Protein AF-A0A0R2H5H4-F1 (afdb_monomer)

Organism: NCBI:txid148604

Secondary structure (DSSP, 8-state):
-HHHHHHHHHHHHHHHHHHHHHHHHHHHHHHTT---HHHHHHHHHHHHHHHHHHHHHHHTT------S-----

InterPro domains:
  IPR019644 Protein of unknown function DUF2508 [PF10704] (2-63)

Mean predicted aligned error: 13.46 Å

Solvent-accessible surface area (backbone atoms only — not comparable to full-atom values): 4342 Å² total; per-residue (Å²): 116,72,65,60,58,52,51,55,51,50,53,50,49,52,53,51,48,54,53,41,52,52,41,46,53,52,39,55,62,38,54,80,70,59,83,57,70,66,47,56,51,52,42,53,52,43,51,52,51,50,54,52,52,52,51,51,32,58,76,67,68,58,66,77,82,78,70,88,68,94,68,88,128

pLDDT: mean 71.99, std 14.73, range [38.84, 93.81]

Radius of gyration: 16.62 Å; Cα contacts (8 Å, |Δi|>4): 26; chains: 1; bounding box: 35×20×52 Å

Nearest PDB structures (foldseek):
  5m1j-assembly1_N2  TM=6.135E-01  e=1.968E+00  Saccharomyces cerevisiae
  5nfd-assembly1_A  TM=7.841E-01  e=5.037E+00  Homo sapiens

Sequence (73 aa):
MKQAANADLLALIYATKASWDHAKETAQAVYESQVDTELVERTKLQEQKYLYLYNLARQRHVHGTLNDGVIQN

Structure (mmCIF, N/CA/C/O backbone):
data_AF-A0A0R2H5H4-F1
#
_entry.id   AF-A0A0R2H5H4-F1
#
loop_
_atom_site.group_PDB
_atom_site.id
_atom_site.type_symbol
_atom_site.label_atom_id
_atom_site.label_alt_id
_atom_site.l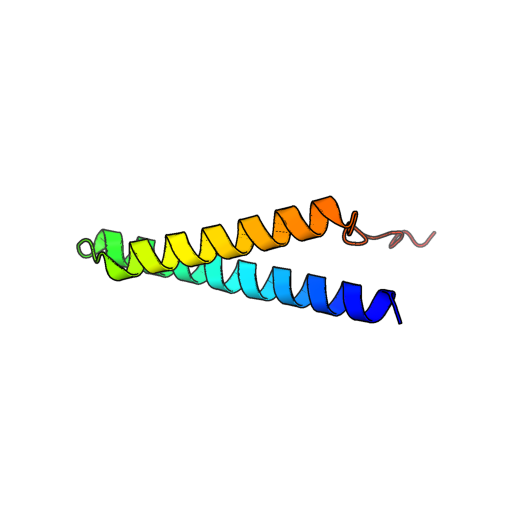abel_comp_id
_atom_site.label_asym_id
_atom_site.label_entity_id
_atom_site.label_seq_id
_atom_site.pdbx_PDB_ins_code
_atom_site.Cartn_x
_atom_site.Cartn_y
_atom_site.Cartn_z
_atom_site.occupancy
_atom_site.B_iso_or_equiv
_atom_site.auth_seq_id
_atom_site.auth_comp_id
_atom_site.auth_asym_id
_atom_site.auth_atom_id
_atom_site.pdbx_PDB_model_num
ATOM 1 N N . MET A 1 1 ? 15.563 -5.216 -22.013 1.00 52.28 1 MET A N 1
ATOM 2 C CA . MET A 1 1 ? 15.593 -5.699 -20.611 1.00 52.28 1 MET A CA 1
ATOM 3 C C . MET A 1 1 ? 15.095 -4.670 -19.587 1.00 52.28 1 MET A C 1
ATOM 5 O O . MET A 1 1 ? 14.262 -5.046 -18.781 1.00 52.28 1 MET A O 1
ATOM 9 N N . LYS A 1 2 ? 15.497 -3.383 -19.619 1.00 54.91 2 LYS A N 1
ATOM 10 C CA . LYS A 1 2 ? 15.016 -2.366 -18.645 1.00 54.91 2 LYS A CA 1
ATOM 11 C C . LYS A 1 2 ? 13.506 -2.048 -18.702 1.00 54.91 2 LYS A C 1
ATOM 13 O O . LYS A 1 2 ? 12.913 -1.784 -17.669 1.00 54.91 2 LYS A O 1
ATOM 18 N N . GLN A 1 3 ? 12.881 -2.092 -19.881 1.00 54.47 3 GLN A N 1
ATOM 19 C CA . GLN A 1 3 ? 11.452 -1.759 -20.032 1.00 54.47 3 GLN A CA 1
ATOM 20 C C . GLN A 1 3 ? 10.510 -2.807 -19.416 1.00 54.47 3 GLN A C 1
ATOM 22 O O . GLN A 1 3 ? 9.536 -2.427 -18.779 1.00 54.47 3 GLN A O 1
ATOM 27 N N . ALA A 1 4 ? 10.828 -4.102 -19.534 1.00 61.12 4 ALA A N 1
ATOM 28 C CA . ALA A 1 4 ? 10.031 -5.175 -18.928 1.00 61.12 4 ALA A CA 1
ATOM 29 C C . ALA A 1 4 ? 10.036 -5.084 -17.391 1.00 61.12 4 ALA A C 1
ATOM 31 O O . ALA A 1 4 ? 8.983 -5.084 -16.771 1.00 61.12 4 ALA A O 1
ATOM 32 N N . ALA A 1 5 ? 11.209 -4.846 -16.791 1.00 63.97 5 ALA A N 1
ATOM 33 C CA . ALA A 1 5 ? 11.332 -4.654 -15.344 1.00 63.97 5 ALA A CA 1
ATOM 34 C C . ALA A 1 5 ? 10.554 -3.425 -14.825 1.00 63.97 5 ALA A C 1
ATOM 36 O O . ALA A 1 5 ? 10.038 -3.440 -13.708 1.00 63.97 5 ALA A O 1
ATOM 37 N N . ASN A 1 6 ? 10.451 -2.362 -15.630 1.00 68.81 6 ASN A N 1
ATOM 38 C CA . ASN A 1 6 ? 9.655 -1.184 -15.281 1.00 68.81 6 ASN A CA 1
ATOM 39 C C . ASN A 1 6 ? 8.145 -1.459 -15.379 1.00 68.81 6 ASN A C 1
ATOM 41 O O . ASN A 1 6 ? 7.388 -0.962 -14.547 1.00 68.81 6 ASN A O 1
ATOM 45 N N . ALA A 1 7 ? 7.710 -2.256 -16.358 1.00 74.38 7 ALA A N 1
ATOM 46 C CA . ALA A 1 7 ? 6.315 -2.667 -16.494 1.00 74.38 7 ALA A CA 1
ATOM 47 C C . ALA A 1 7 ? 5.874 -3.568 -15.328 1.00 74.38 7 ALA A C 1
ATOM 49 O O . ALA A 1 7 ? 4.815 -3.334 -14.748 1.00 74.38 7 ALA A O 1
ATOM 50 N N . ASP A 1 8 ? 6.720 -4.515 -14.919 1.00 80.31 8 ASP A N 1
ATOM 51 C CA . ASP A 1 8 ? 6.457 -5.386 -13.767 1.00 80.31 8 ASP A CA 1
ATOM 52 C C . ASP A 1 8 ? 6.358 -4.584 -12.462 1.00 80.31 8 ASP A C 1
ATOM 54 O O . ASP A 1 8 ? 5.479 -4.823 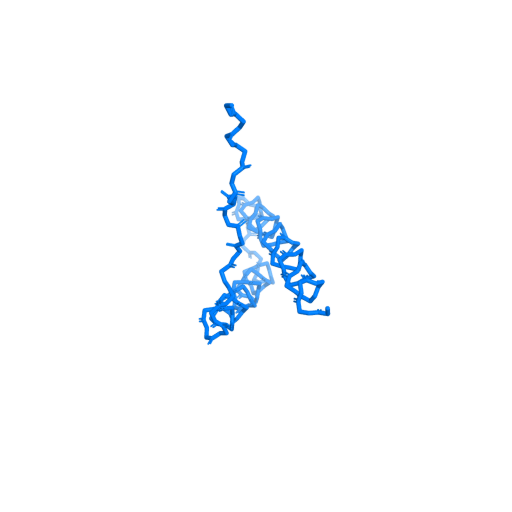-11.631 1.00 80.31 8 ASP A O 1
ATOM 58 N N . LEU A 1 9 ? 7.221 -3.575 -12.295 1.00 74.12 9 LEU A N 1
ATOM 59 C CA . LEU A 1 9 ? 7.169 -2.675 -11.145 1.00 74.12 9 LEU A CA 1
ATOM 60 C C . LEU A 1 9 ? 5.867 -1.862 -11.116 1.00 74.12 9 LEU A C 1
ATOM 62 O O . LEU A 1 9 ? 5.261 -1.719 -10.056 1.00 74.12 9 LEU A O 1
ATOM 66 N N . LEU A 1 10 ? 5.417 -1.351 -12.264 1.00 81.06 10 LEU A N 1
ATOM 67 C CA . LEU A 1 10 ? 4.149 -0.625 -12.364 1.00 81.06 10 LEU A CA 1
ATOM 68 C C . LEU A 1 10 ? 2.954 -1.534 -12.066 1.00 81.06 10 LEU A C 1
ATOM 70 O O . LEU A 1 10 ? 2.080 -1.151 -11.290 1.00 81.06 10 LEU A O 1
ATOM 74 N N . ALA A 1 11 ? 2.938 -2.750 -12.613 1.00 85.81 11 ALA A N 1
ATOM 75 C CA . ALA A 1 11 ? 1.896 -3.734 -12.332 1.00 85.81 11 ALA A CA 1
ATOM 76 C C . ALA A 1 11 ? 1.819 -4.059 -10.832 1.00 85.81 11 ALA A C 1
ATOM 78 O O . ALA A 1 11 ? 0.730 -4.090 -10.253 1.00 85.81 11 ALA A O 1
ATOM 79 N N . LEU A 1 12 ? 2.973 -4.212 -10.178 1.00 87.75 12 LEU A N 1
ATOM 80 C CA . LEU A 1 12 ? 3.047 -4.439 -8.738 1.00 87.75 12 LEU A CA 1
ATOM 81 C C . LEU A 1 12 ? 2.521 -3.242 -7.931 1.00 87.75 12 LEU A C 1
ATOM 83 O O . LEU A 1 12 ? 1.817 -3.434 -6.937 1.00 87.75 12 LEU A O 1
ATOM 87 N N . ILE A 1 13 ? 2.818 -2.011 -8.360 1.00 83.88 13 ILE A N 1
ATOM 88 C CA . ILE A 1 13 ? 2.298 -0.789 -7.728 1.00 83.88 13 ILE A CA 1
ATOM 89 C C . ILE A 1 13 ? 0.770 -0.738 -7.839 1.00 83.88 13 ILE A C 1
ATOM 91 O O . ILE A 1 13 ? 0.099 -0.494 -6.834 1.00 83.88 13 ILE A O 1
ATOM 95 N N . TYR A 1 14 ? 0.210 -1.015 -9.020 1.00 86.62 14 TYR A N 1
ATOM 96 C CA . TYR A 1 14 ? -1.241 -1.021 -9.220 1.00 86.62 14 TYR A CA 1
ATOM 97 C C . TYR A 1 14 ? -1.936 -2.101 -8.390 1.00 86.62 14 TYR A C 1
ATOM 99 O O . TYR A 1 14 ? -2.916 -1.805 -7.707 1.00 86.62 14 TYR A O 1
ATOM 107 N N . ALA A 1 15 ? -1.398 -3.323 -8.376 1.00 90.75 15 ALA A N 1
ATOM 108 C CA . ALA A 1 15 ? -1.932 -4.410 -7.560 1.00 90.75 15 ALA A CA 1
ATOM 109 C C . ALA A 1 15 ? -1.888 -4.074 -6.059 1.00 90.75 15 ALA A C 1
ATOM 111 O O . ALA A 1 15 ? -2.855 -4.304 -5.331 1.00 90.75 15 ALA A O 1
ATOM 112 N N . THR A 1 16 ? -0.792 -3.466 -5.596 1.00 88.06 16 THR A N 1
ATOM 113 C CA . THR A 1 16 ? -0.645 -3.054 -4.192 1.00 88.06 16 THR A CA 1
ATOM 114 C C . THR A 1 16 ? -1.637 -1.951 -3.828 1.00 88.06 16 THR A C 1
ATOM 116 O O . THR A 1 16 ? -2.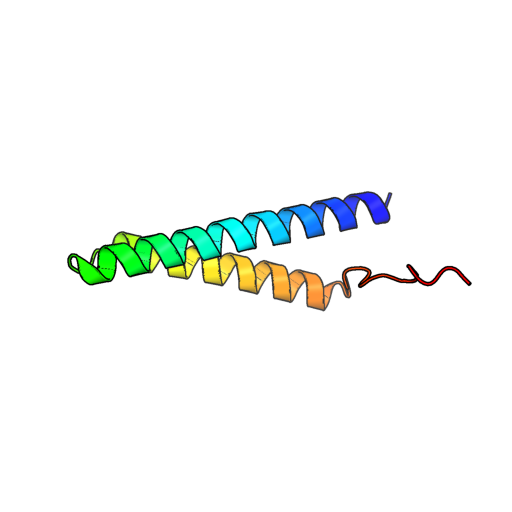253 -2.011 -2.764 1.00 88.06 16 THR A O 1
ATOM 119 N N . LYS A 1 17 ? -1.846 -0.970 -4.716 1.00 88.25 17 LYS A N 1
ATOM 120 C CA . LYS A 1 17 ? -2.839 0.088 -4.506 1.00 88.25 17 LYS A CA 1
ATOM 121 C C . LYS A 1 17 ? -4.262 -0.471 -4.427 1.00 88.25 17 LYS A C 1
ATOM 123 O O . LYS A 1 17 ? -4.975 -0.122 -3.494 1.00 88.25 17 LYS A O 1
ATOM 128 N N . ALA A 1 18 ? -4.647 -1.362 -5.339 1.00 89.69 18 ALA A N 1
ATOM 129 C CA . ALA A 1 18 ? -5.964 -1.997 -5.302 1.00 89.69 18 ALA A CA 1
ATOM 130 C C . ALA A 1 18 ? -6.184 -2.784 -3.996 1.00 89.69 18 ALA A C 1
ATOM 132 O O . ALA A 1 18 ? -7.248 -2.704 -3.387 1.00 89.69 18 ALA A O 1
ATOM 133 N N . SER A 1 19 ? -5.152 -3.490 -3.516 1.00 84.75 19 SER A N 1
ATOM 134 C CA . SER A 1 19 ? -5.206 -4.190 -2.226 1.00 84.75 19 SER A CA 1
ATOM 135 C C . SER A 1 19 ? -5.388 -3.229 -1.045 1.00 84.75 19 SER A C 1
ATOM 137 O O . SER A 1 19 ? -6.130 -3.529 -0.110 1.00 84.75 19 SER A O 1
ATOM 139 N N . TRP A 1 20 ? -4.731 -2.069 -1.085 1.00 83.25 20 TRP A N 1
ATOM 140 C CA . TRP A 1 20 ? -4.870 -1.047 -0.052 1.00 83.25 20 TRP A CA 1
ATOM 141 C C . TRP A 1 20 ? -6.261 -0.413 -0.042 1.00 83.25 20 TRP A C 1
ATOM 143 O O . TRP A 1 20 ? -6.848 -0.264 1.029 1.00 83.25 20 TRP A O 1
ATOM 153 N N . ASP A 1 21 ? -6.793 -0.079 -1.216 1.00 86.50 21 ASP A N 1
ATOM 154 C CA . ASP A 1 21 ? -8.128 0.504 -1.347 1.00 86.50 21 ASP A CA 1
ATOM 155 C C . ASP A 1 21 ? -9.192 -0.468 -0.799 1.00 86.50 21 ASP A C 1
ATOM 157 O O . ASP A 1 21 ? -9.990 -0.088 0.055 1.00 86.50 21 ASP A O 1
ATOM 161 N N . HIS A 1 22 ? -9.105 -1.757 -1.146 1.00 83.56 22 HIS A N 1
ATOM 162 C CA . HIS A 1 22 ? -9.997 -2.791 -0.609 1.00 83.56 22 HIS A CA 1
ATOM 163 C C . HIS A 1 22 ? -9.871 -2.958 0.917 1.00 83.56 22 HIS A C 1
ATOM 165 O O . HIS A 1 22 ? -10.863 -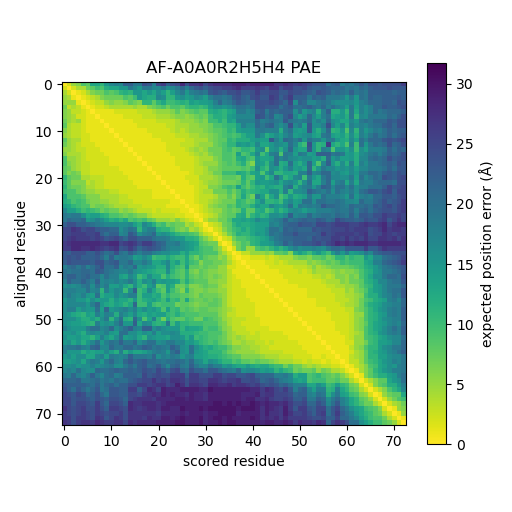3.162 1.622 1.00 83.56 22 HIS A O 1
ATOM 171 N N . ALA A 1 23 ? -8.652 -2.882 1.463 1.00 79.56 23 ALA A N 1
ATOM 172 C CA . ALA A 1 23 ? -8.434 -2.959 2.908 1.00 79.56 23 ALA A CA 1
ATOM 173 C C . ALA A 1 23 ? -9.058 -1.761 3.642 1.00 79.56 23 ALA A C 1
ATOM 175 O O . ALA A 1 23 ? -9.656 -1.952 4.699 1.00 79.56 23 ALA A O 1
ATOM 176 N N . LYS A 1 24 ? -8.978 -0.551 3.067 1.00 82.44 24 LYS A N 1
ATOM 177 C CA . LYS A 1 24 ? -9.658 0.638 3.602 1.00 82.44 24 LYS A CA 1
ATOM 178 C C . LYS A 1 24 ? -11.170 0.490 3.581 1.00 82.44 24 LYS A C 1
ATOM 180 O O . LYS A 1 24 ? -11.795 0.770 4.595 1.00 82.44 24 LYS A O 1
ATOM 185 N N . GLU A 1 25 ? -11.742 0.048 2.464 1.00 82.56 25 GLU A N 1
ATOM 186 C CA . GLU A 1 25 ? -13.190 -0.165 2.345 1.00 82.56 25 GLU A CA 1
ATOM 187 C C . GLU A 1 25 ? -13.682 -1.182 3.379 1.00 82.56 25 GLU A C 1
ATOM 189 O O . GLU A 1 25 ? -14.664 -0.935 4.075 1.00 82.56 25 GLU A O 1
ATOM 194 N N . THR A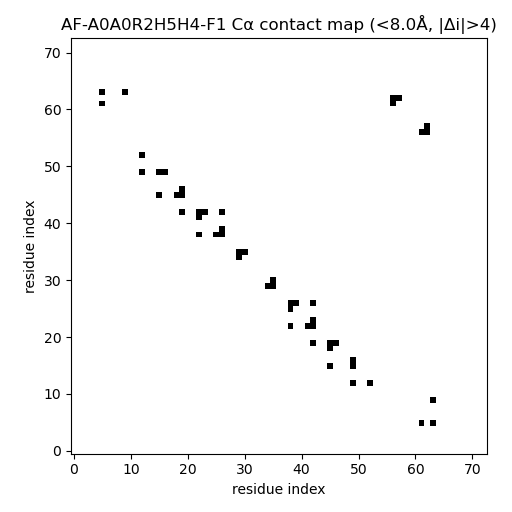 1 26 ? -12.941 -2.279 3.559 1.00 77.00 26 THR A N 1
ATOM 195 C CA . THR A 1 26 ? -13.248 -3.293 4.579 1.00 77.00 26 THR A CA 1
ATOM 196 C C . THR A 1 26 ? -13.142 -2.712 5.990 1.00 77.00 26 THR A C 1
ATOM 198 O O . THR A 1 26 ? -14.038 -2.905 6.807 1.00 77.00 26 THR A O 1
ATOM 201 N N . ALA A 1 27 ? -12.071 -1.972 6.291 1.00 66.38 27 ALA A N 1
ATOM 202 C CA . ALA A 1 27 ? -11.891 -1.344 7.597 1.00 66.38 27 ALA A CA 1
ATOM 203 C C . ALA A 1 27 ? -12.979 -0.300 7.888 1.00 66.38 27 ALA A C 1
ATOM 205 O O . ALA A 1 27 ? -13.439 -0.206 9.020 1.00 66.38 27 ALA A O 1
ATOM 206 N N . GLN A 1 28 ? -13.419 0.453 6.879 1.00 72.25 28 GLN A N 1
ATOM 207 C CA . GLN A 1 28 ? -14.484 1.442 7.005 1.00 72.25 28 GLN A CA 1
ATOM 208 C C . GLN A 1 28 ? -15.849 0.782 7.236 1.00 72.25 28 GLN A C 1
ATOM 210 O O . GLN A 1 28 ? -16.565 1.195 8.145 1.00 72.25 28 GLN A O 1
ATOM 215 N N . ALA A 1 29 ? -16.166 -0.286 6.497 1.00 70.62 29 ALA A N 1
ATOM 216 C CA . ALA A 1 29 ? -17.385 -1.070 6.698 1.00 70.62 29 ALA A CA 1
ATOM 217 C C . ALA A 1 29 ? -17.442 -1.723 8.093 1.00 70.62 29 ALA A C 1
ATOM 219 O O . ALA A 1 29 ? -18.510 -1.811 8.692 1.00 70.62 29 ALA A O 1
ATOM 220 N N . VAL A 1 30 ? -16.295 -2.143 8.639 1.00 59.44 30 VAL A N 1
ATOM 221 C CA . VAL A 1 30 ? -16.209 -2.729 9.989 1.00 59.44 30 VAL A CA 1
ATOM 222 C C . VAL A 1 30 ? -16.177 -1.662 11.093 1.00 59.44 30 VAL A C 1
ATOM 224 O O . VAL A 1 30 ? -16.658 -1.901 12.197 1.00 59.44 30 VAL A O 1
ATOM 227 N N . TYR A 1 31 ? -15.685 -0.449 10.818 1.00 53.84 31 TYR A N 1
ATOM 228 C CA . TYR A 1 31 ? -15.739 0.666 11.773 1.00 53.84 31 TYR A CA 1
ATOM 229 C C . TYR A 1 31 ? -17.187 1.070 12.104 1.00 53.84 31 TYR A C 1
ATOM 231 O O . TYR A 1 31 ? -17.479 1.436 13.242 1.00 53.84 31 TYR A O 1
ATOM 239 N N . GLU A 1 32 ? -18.110 0.926 11.146 1.00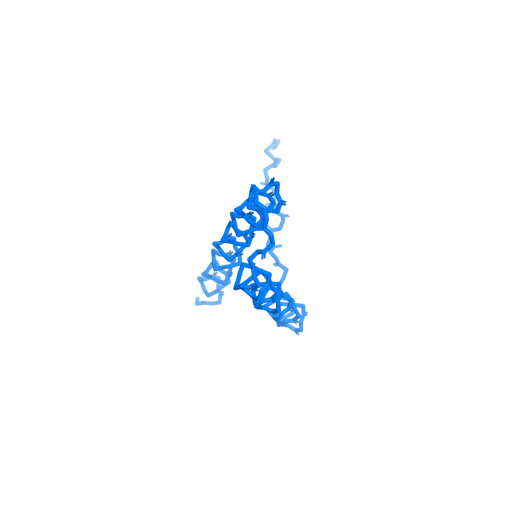 56.38 32 GLU A N 1
ATOM 240 C CA . GLU A 1 32 ? -19.557 1.061 11.376 1.00 56.38 32 GLU A CA 1
ATOM 241 C C . GLU A 1 32 ? -20.126 -0.053 12.288 1.00 56.38 32 GLU A C 1
ATOM 243 O O . GLU A 1 32 ? -21.196 0.126 12.870 1.00 56.38 32 GLU A O 1
ATOM 248 N N . SER A 1 33 ? -19.403 -1.167 12.488 1.00 56.66 33 SER A N 1
ATOM 249 C CA . SER A 1 33 ? -19.856 -2.363 13.218 1.00 56.66 33 SER A CA 1
ATOM 250 C C . SER A 1 33 ? -19.078 -2.719 14.502 1.00 56.66 33 SER A C 1
ATOM 252 O O . SER A 1 33 ? -19.256 -3.823 14.999 1.00 56.66 33 SER A O 1
ATOM 254 N N . GLN A 1 34 ? -18.303 -1.793 15.086 1.00 54.31 34 GLN A N 1
ATOM 255 C CA . GLN A 1 34 ? -17.386 -1.955 16.244 1.00 54.31 34 GLN A CA 1
ATOM 256 C C . GLN A 1 34 ? -15.928 -2.299 15.876 1.00 54.31 34 GLN A C 1
ATOM 258 O O . GLN A 1 34 ? -15.633 -3.146 15.042 1.00 54.31 34 GLN A O 1
ATOM 263 N N . VAL A 1 35 ? -15.014 -1.574 16.530 1.00 56.97 35 VAL A N 1
ATOM 264 C CA . VAL A 1 35 ? -13.591 -1.401 16.198 1.00 56.97 35 VAL A CA 1
ATOM 265 C C . VAL A 1 35 ? -12.790 -2.694 16.375 1.00 56.97 35 VAL A C 1
ATOM 267 O O . VAL A 1 35 ? -12.534 -3.110 17.503 1.00 56.97 35 VAL A O 1
ATOM 270 N N . ASP A 1 36 ? -12.336 -3.277 15.264 1.00 63.41 36 ASP A N 1
ATOM 271 C CA . ASP A 1 36 ? -11.437 -4.433 15.263 1.00 63.41 36 ASP A CA 1
ATOM 272 C C . ASP A 1 36 ? -9.985 -4.002 14.977 1.00 63.41 36 ASP A C 1
ATOM 274 O O . ASP A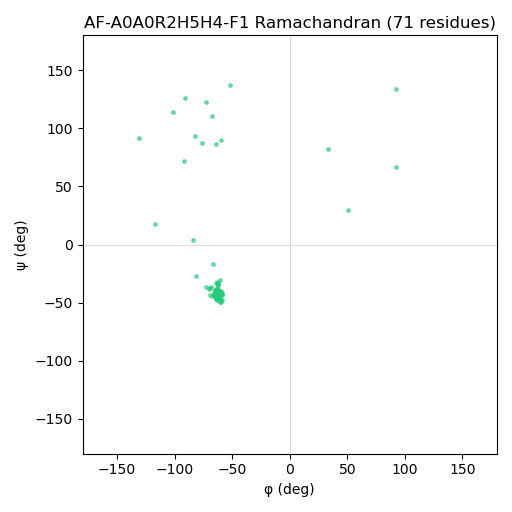 1 36 ? -9.645 -3.489 13.903 1.00 63.41 36 ASP A O 1
ATOM 278 N N . THR A 1 37 ? -9.118 -4.163 15.978 1.00 70.81 37 THR A N 1
ATOM 279 C CA . THR A 1 37 ? -7.724 -3.689 15.990 1.00 70.81 37 THR A CA 1
ATOM 280 C C . THR A 1 37 ? -6.886 -4.315 14.866 1.00 70.81 37 THR A C 1
ATOM 282 O O . THR A 1 37 ? -6.002 -3.652 14.319 1.00 70.81 37 THR A O 1
ATOM 285 N N . GLU A 1 38 ? -7.202 -5.547 14.444 1.00 74.56 38 GLU A N 1
ATOM 286 C CA . GLU A 1 38 ? -6.477 -6.253 13.375 1.00 74.56 38 GLU A CA 1
ATOM 287 C C . GLU A 1 38 ? -6.624 -5.550 12.012 1.00 74.56 38 GLU A C 1
ATOM 289 O O . GLU A 1 38 ? -5.664 -5.434 11.244 1.00 74.56 38 GLU A O 1
ATOM 294 N N . LEU A 1 39 ? -7.813 -5.028 11.702 1.00 71.56 39 LEU A N 1
ATOM 295 C CA . LEU A 1 39 ? -8.080 -4.327 10.440 1.00 71.56 39 LEU A CA 1
ATOM 296 C C . LEU A 1 39 ? -7.328 -2.995 10.352 1.00 71.56 39 LEU A C 1
ATOM 298 O O . LEU A 1 39 ? -6.810 -2.633 9.289 1.00 71.56 39 LEU A O 1
ATOM 302 N N . VAL A 1 40 ? -7.208 -2.292 11.479 1.00 77.19 40 VAL A N 1
ATOM 303 C CA . VAL A 1 40 ? -6.411 -1.063 11.584 1.00 77.19 40 VAL A CA 1
ATOM 304 C C . VAL A 1 40 ? -4.930 -1.365 11.356 1.00 77.19 40 VAL A C 1
ATOM 306 O O . VAL A 1 40 ? -4.261 -0.656 10.599 1.00 77.19 40 VAL A O 1
ATOM 309 N N . GLU A 1 41 ? -4.411 -2.433 11.961 1.00 82.38 41 GLU A N 1
ATOM 310 C CA . GLU A 1 41 ? -3.019 -2.855 11.787 1.00 82.38 41 GLU A CA 1
ATOM 311 C C . GLU A 1 41 ? -2.721 -3.304 10.351 1.00 82.38 41 GLU A C 1
ATOM 313 O O . GLU A 1 41 ? -1.727 -2.866 9.764 1.00 82.38 41 GLU A O 1
ATOM 318 N N . ARG A 1 42 ? -3.615 -4.084 9.727 1.00 77.38 42 ARG A N 1
ATOM 319 C CA . ARG A 1 42 ? -3.507 -4.461 8.306 1.00 77.38 42 ARG A CA 1
ATOM 320 C C . ARG A 1 42 ? -3.487 -3.241 7.391 1.00 77.38 42 ARG A C 1
ATOM 322 O O . ARG A 1 42 ? -2.674 -3.186 6.468 1.00 77.38 42 ARG A O 1
ATOM 329 N N . THR A 1 43 ? -4.339 -2.253 7.657 1.00 76.31 43 THR A N 1
ATOM 330 C CA . THR A 1 43 ? -4.402 -1.019 6.861 1.00 76.31 43 THR A CA 1
ATOM 331 C C . THR A 1 43 ? -3.096 -0.229 6.961 1.00 76.31 43 THR A C 1
ATOM 333 O O . THR A 1 43 ? -2.535 0.156 5.933 1.00 76.31 43 THR A O 1
ATOM 336 N N . LYS A 1 44 ? -2.557 -0.065 8.176 1.00 84.44 44 LYS A N 1
ATOM 337 C CA . LYS A 1 44 ? -1.259 0.594 8.407 1.00 84.44 44 LYS A CA 1
ATOM 338 C C . LYS A 1 44 ? -0.104 -0.146 7.734 1.00 84.44 44 LYS A C 1
ATOM 340 O O . LYS A 1 44 ? 0.776 0.483 7.148 1.00 84.44 44 LYS A O 1
ATOM 345 N N . LEU A 1 45 ? -0.105 -1.479 7.771 1.00 89.06 45 LEU A N 1
ATOM 346 C CA . LEU A 1 45 ? 0.923 -2.281 7.110 1.00 89.06 45 LEU A CA 1
ATOM 347 C C . LEU A 1 45 ? 0.916 -2.076 5.586 1.00 89.06 45 LEU A C 1
ATOM 349 O O . LEU A 1 45 ? 1.980 -1.954 4.975 1.00 89.06 45 LEU A O 1
ATOM 353 N N . GLN A 1 46 ? -0.264 -2.025 4.961 1.00 80.44 46 GLN A N 1
ATOM 354 C CA . GLN A 1 46 ? -0.367 -1.794 3.516 1.00 80.44 46 GLN A CA 1
ATOM 355 C C . GLN A 1 46 ? 0.029 -0.366 3.124 1.00 80.44 46 GLN A C 1
ATOM 357 O O . GLN A 1 46 ? 0.716 -0.175 2.120 1.00 80.44 46 GLN A O 1
ATOM 362 N N . GLU A 1 47 ? -0.314 0.625 3.948 1.00 85.00 47 GLU A N 1
ATOM 363 C CA . GLU A 1 47 ? 0.142 2.006 3.775 1.00 85.00 47 GLU A CA 1
ATOM 364 C C . GLU A 1 47 ? 1.677 2.105 3.796 1.00 85.00 47 GLU A C 1
ATOM 366 O O . GLU A 1 47 ? 2.278 2.692 2.893 1.00 85.00 47 GLU A O 1
ATOM 371 N N . GLN A 1 48 ? 2.337 1.471 4.771 1.00 93.81 48 GLN A N 1
ATOM 372 C CA . GLN A 1 48 ? 3.801 1.472 4.857 1.00 93.81 48 GLN A CA 1
ATOM 373 C C . GLN A 1 48 ? 4.462 0.809 3.642 1.00 93.81 48 GLN A C 1
ATOM 375 O O . GLN A 1 48 ? 5.460 1.322 3.127 1.00 93.81 48 GLN A O 1
ATOM 380 N N . LYS A 1 49 ? 3.894 -0.295 3.138 1.00 88.19 49 LYS A N 1
ATOM 381 C CA . LYS A 1 49 ? 4.376 -0.951 1.912 1.00 88.19 49 LYS A CA 1
ATOM 382 C C . LYS A 1 49 ? 4.258 -0.035 0.697 1.00 88.19 49 LYS A C 1
ATOM 384 O O . LYS A 1 49 ? 5.214 0.077 -0.070 1.00 88.19 49 LYS A O 1
ATOM 389 N N . TYR A 1 50 ? 3.126 0.649 0.542 1.00 80.62 50 TYR A N 1
ATOM 390 C CA . TYR A 1 50 ? 2.927 1.610 -0.541 1.00 80.62 50 TYR A CA 1
ATOM 391 C C . TYR A 1 50 ? 3.953 2.750 -0.483 1.00 80.62 50 TYR A C 1
ATOM 393 O O . TYR A 1 50 ? 4.621 3.028 -1.480 1.00 80.62 50 TYR A O 1
ATOM 401 N N . LEU A 1 51 ? 4.140 3.368 0.687 1.00 89.12 51 LEU A N 1
ATOM 402 C CA . LEU A 1 51 ? 5.096 4.466 0.863 1.00 89.12 51 LEU A CA 1
ATOM 403 C C . LEU A 1 51 ? 6.538 4.029 0.590 1.00 89.12 51 LEU A C 1
ATOM 405 O O . LEU A 1 51 ? 7.300 4.765 -0.040 1.00 89.12 51 LEU A O 1
ATOM 409 N N . TYR A 1 52 ? 6.911 2.821 1.016 1.00 89.62 52 TYR A N 1
ATOM 410 C CA . TYR A 1 52 ? 8.223 2.256 0.721 1.00 89.62 52 TYR A CA 1
ATOM 411 C C . TYR A 1 52 ? 8.449 2.103 -0.790 1.00 89.62 52 TYR A C 1
ATOM 413 O O . TYR A 1 52 ? 9.460 2.576 -1.314 1.00 89.62 52 TYR A O 1
ATOM 421 N N . LEU A 1 53 ? 7.491 1.505 -1.506 1.00 82.56 53 LEU A N 1
ATOM 422 C CA . LEU A 1 53 ? 7.577 1.314 -2.956 1.00 82.56 53 LEU A CA 1
ATOM 423 C C . LEU A 1 53 ? 7.594 2.646 -3.714 1.00 82.56 53 LEU A C 1
ATOM 425 O O . LEU A 1 53 ? 8.386 2.813 -4.641 1.00 82.56 53 LEU A O 1
ATOM 429 N N . TYR A 1 54 ? 6.781 3.614 -3.290 1.00 81.31 54 TYR A N 1
ATOM 430 C CA . TYR A 1 54 ? 6.755 4.956 -3.867 1.00 81.31 54 TYR A CA 1
ATOM 431 C C . TYR A 1 54 ? 8.100 5.677 -3.698 1.00 81.31 54 TYR A C 1
ATOM 433 O O . TYR A 1 54 ? 8.643 6.232 -4.655 1.00 81.31 54 TYR A O 1
ATOM 441 N N . ASN A 1 55 ? 8.688 5.621 -2.500 1.00 85.31 55 ASN A N 1
ATOM 442 C CA . ASN A 1 55 ? 10.000 6.209 -2.235 1.00 85.31 55 ASN A CA 1
ATOM 443 C C . ASN A 1 55 ? 11.106 5.533 -3.052 1.00 85.31 55 ASN A C 1
ATOM 445 O O . ASN A 1 55 ? 11.976 6.217 -3.592 1.00 85.31 55 ASN A O 1
ATOM 449 N N . LEU A 1 56 ? 11.049 4.209 -3.198 1.00 84.00 56 LEU A N 1
ATOM 450 C CA . LEU A 1 56 ? 11.994 3.451 -4.013 1.00 84.00 56 LEU A CA 1
ATOM 451 C C . LEU A 1 56 ? 11.882 3.806 -5.504 1.00 84.00 56 LEU A C 1
ATOM 453 O O . LEU A 1 56 ? 12.900 3.974 -6.175 1.00 84.00 56 LEU A O 1
ATOM 457 N N . ALA A 1 57 ? 10.660 3.965 -6.021 1.00 79.56 57 ALA A N 1
ATOM 458 C CA . ALA A 1 57 ? 10.415 4.420 -7.389 1.00 79.56 57 ALA A CA 1
ATOM 459 C C . ALA A 1 57 ? 10.944 5.846 -7.613 1.00 79.56 57 ALA A C 1
ATOM 461 O O . ALA A 1 57 ? 11.629 6.103 -8.607 1.00 79.56 57 ALA A O 1
ATOM 462 N N . ARG A 1 58 ? 10.718 6.748 -6.646 1.00 80.44 58 ARG A N 1
ATOM 463 C CA . ARG A 1 58 ? 11.240 8.121 -6.662 1.00 80.44 58 ARG A CA 1
ATOM 464 C C . ARG A 1 58 ? 12.771 8.155 -6.680 1.00 80.44 58 ARG A C 1
ATOM 466 O O . ARG A 1 58 ? 13.337 8.856 -7.510 1.00 80.44 58 ARG A O 1
ATOM 473 N N . GLN A 1 59 ? 13.437 7.387 -5.814 1.00 80.75 59 GLN A N 1
ATOM 474 C CA . GLN A 1 59 ? 14.906 7.298 -5.762 1.00 80.75 59 GLN A CA 1
ATOM 475 C C . GLN A 1 59 ? 15.513 6.739 -7.050 1.00 80.75 59 GLN A C 1
ATOM 477 O O . GLN A 1 59 ? 16.596 7.144 -7.461 1.00 80.75 59 GLN A O 1
ATOM 482 N N . ARG A 1 60 ? 14.818 5.803 -7.699 1.00 77.38 60 ARG A N 1
ATOM 483 C CA . ARG A 1 60 ? 15.272 5.192 -8.953 1.00 77.38 60 ARG A CA 1
ATOM 484 C C . ARG A 1 60 ? 14.918 6.016 -10.191 1.00 77.38 60 ARG A C 1
ATOM 486 O O . ARG A 1 60 ? 15.178 5.550 -11.296 1.00 77.38 60 ARG A O 1
ATOM 493 N N . HIS A 1 61 ? 14.321 7.202 -10.021 1.00 69.06 61 HIS A N 1
ATOM 494 C CA . HIS A 1 61 ? 13.794 8.032 -11.109 1.00 69.06 61 HIS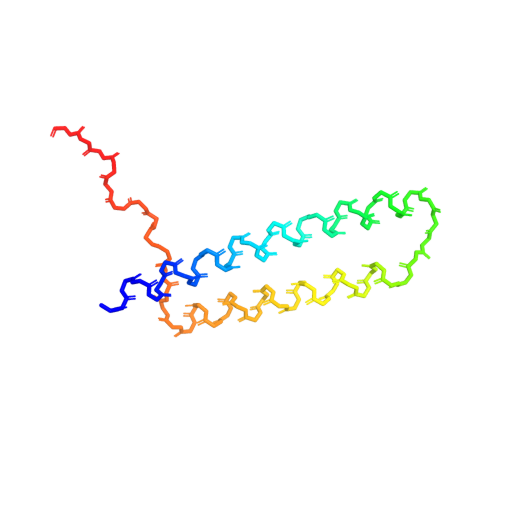 A CA 1
ATOM 495 C C . HIS A 1 61 ? 12.882 7.248 -12.066 1.00 69.06 61 HIS A C 1
ATOM 497 O O . HIS A 1 61 ? 12.785 7.555 -13.252 1.00 69.06 61 HIS A O 1
ATOM 503 N N . VAL A 1 62 ? 12.203 6.218 -11.549 1.00 63.22 62 VAL A N 1
ATOM 504 C CA . VAL A 1 62 ? 11.242 5.444 -12.329 1.00 63.22 62 VAL A CA 1
ATOM 505 C C . VAL A 1 62 ? 9.952 6.233 -12.304 1.00 63.22 62 VAL A C 1
ATOM 507 O O . VAL A 1 62 ? 9.178 6.188 -11.351 1.00 63.22 62 VAL A O 1
ATOM 510 N N . HIS A 1 63 ? 9.778 7.053 -13.324 1.00 59.91 63 HIS A N 1
ATOM 511 C CA . HIS A 1 63 ? 8.522 7.720 -13.602 1.00 59.91 63 HIS A CA 1
ATOM 512 C C . HIS A 1 63 ? 7.799 6.765 -14.542 1.00 59.91 63 HIS A C 1
ATOM 514 O O . HIS A 1 63 ? 8.387 6.310 -15.526 1.00 59.91 63 HIS A O 1
ATOM 520 N N . GLY A 1 64 ? 6.564 6.381 -14.212 1.00 53.75 64 GLY A N 1
ATOM 521 C CA . GLY A 1 64 ? 5.733 5.736 -15.221 1.00 53.75 64 GLY A CA 1
ATOM 522 C C . GLY A 1 64 ? 5.742 6.632 -16.455 1.00 53.75 64 GLY A C 1
ATOM 523 O O . GLY A 1 64 ? 5.678 7.855 -16.316 1.00 53.75 64 GLY A O 1
ATOM 524 N N . THR A 1 65 ? 5.865 6.050 -17.645 1.00 53.72 65 THR A N 1
ATOM 525 C CA . THR A 1 65 ? 5.513 6.749 -18.879 1.00 53.72 65 THR A CA 1
ATOM 526 C C . THR A 1 65 ? 4.039 7.120 -18.761 1.00 53.72 65 THR A C 1
ATOM 528 O O . THR A 1 65 ? 3.157 6.327 -19.084 1.00 53.72 65 THR A O 1
ATOM 531 N N . LEU A 1 66 ? 3.763 8.300 -18.210 1.00 48.97 66 LEU A N 1
ATOM 532 C CA . LEU A 1 66 ? 2.502 9.000 -18.373 1.00 48.97 66 LEU A CA 1
ATOM 533 C C . LEU A 1 66 ? 2.425 9.332 -19.863 1.00 48.97 66 LEU A C 1
ATOM 535 O O . LEU A 1 66 ? 2.914 10.371 -20.269 1.00 48.97 66 LEU A O 1
ATOM 539 N N . ASN A 1 67 ? 1.901 8.390 -20.654 1.00 46.38 67 ASN A N 1
ATOM 540 C CA . ASN A 1 67 ? 1.496 8.556 -22.049 1.00 46.38 67 ASN A CA 1
ATOM 541 C C . ASN A 1 67 ? 2.340 9.557 -22.860 1.00 46.38 67 ASN A C 1
ATOM 543 O O . ASN A 1 67 ? 1.894 10.673 -23.118 1.00 46.38 67 ASN A O 1
ATOM 547 N N . ASP A 1 68 ? 3.496 9.126 -23.362 1.00 45.44 68 ASP A N 1
ATOM 548 C CA . ASP A 1 68 ? 4.079 9.785 -24.531 1.00 45.44 68 ASP A CA 1
ATOM 549 C C . ASP A 1 68 ? 3.293 9.331 -25.775 1.00 45.44 68 ASP A C 1
ATOM 551 O O . ASP A 1 68 ? 3.631 8.347 -26.428 1.00 45.44 68 ASP A O 1
ATOM 555 N N . GLY A 1 69 ? 2.202 10.041 -26.076 1.00 44.75 69 GLY A N 1
ATOM 556 C CA . GLY A 1 69 ? 1.678 10.138 -27.441 1.00 44.75 69 GLY A CA 1
ATOM 557 C C . GLY A 1 69 ? 0.611 9.128 -27.878 1.00 44.75 69 GLY A C 1
ATOM 558 O O . GLY A 1 69 ? 0.805 8.414 -28.855 1.00 44.75 69 GLY A O 1
ATOM 559 N N . VAL A 1 70 ? -0.585 9.186 -27.281 1.00 45.47 70 VAL A N 1
ATOM 560 C CA . VAL A 1 70 ? -1.827 9.074 -28.075 1.00 45.47 70 VAL A CA 1
ATOM 561 C C . VAL A 1 70 ? -2.254 10.496 -28.448 1.00 45.47 70 VAL A C 1
ATOM 563 O O . VAL A 1 70 ? -3.186 11.052 -27.882 1.00 45.47 70 VAL A O 1
ATOM 566 N N . ILE A 1 71 ? -1.517 11.116 -29.368 1.00 47.28 71 ILE A N 1
ATOM 567 C CA . ILE A 1 71 ? -2.048 12.153 -30.257 1.00 47.28 71 ILE A CA 1
ATOM 568 C C . ILE A 1 71 ? -1.583 11.737 -31.650 1.00 47.28 71 ILE A C 1
ATOM 570 O O . ILE A 1 71 ? -0.462 12.025 -32.059 1.00 47.28 71 ILE A O 1
ATOM 574 N N . GLN A 1 72 ? -2.435 10.975 -32.334 1.00 40.66 72 GLN A N 1
ATOM 575 C CA . GLN A 1 72 ? -2.380 10.866 -33.786 1.00 40.66 72 GLN A CA 1
ATOM 576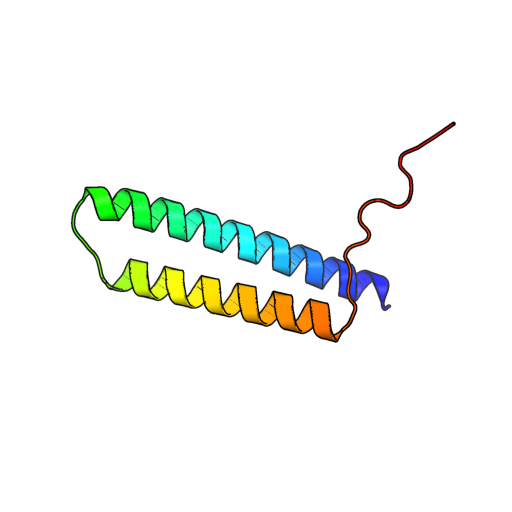 C C . GLN A 1 72 ? -2.896 12.192 -34.355 1.00 40.66 72 GLN A C 1
ATOM 578 O O . GLN A 1 72 ? -4.019 12.587 -34.045 1.00 40.66 72 GLN A O 1
ATOM 583 N N . ASN A 1 73 ? -2.073 12.859 -35.159 1.00 38.84 73 ASN A N 1
ATOM 584 C CA . ASN A 1 73 ? -2.495 13.774 -36.219 1.00 38.84 73 ASN A CA 1
ATOM 585 C C . ASN A 1 73 ? -1.771 13.350 -37.493 1.00 38.84 73 ASN A C 1
ATOM 587 O O . ASN A 1 73 ? -0.573 12.999 -37.376 1.00 38.84 73 ASN A O 1
#

Foldseek 3Di:
DVVVVLVVLVVVLVVLVVVLVVLVVVQVVCVVVDHDVVSVVVNVVSVVVNVVSVVVCVVVVSDPPPDPDPPDD